Protein AF-A0A1Q8IL95-F1 (afdb_monomer)

Nearest PDB structures (foldseek):
  6jcy-assembly1_D  TM=7.043E-01  e=4.309E+00  Mycobacterium tuberculosis H37Rv
  6dkm-assembly2_D  TM=5.335E-01  e=9.445E+00  synthetic construct

Mean predicted aligned error: 9.24 Å

Foldseek 3Di:
DDPVVVVVVVVVVVQVVVQVVVLVVLVVVLVVVLCCLVVDDHDPCSVVVNVVSVVVSPPRDDPPDPVSPPDPPDD

Sequence (75 aa):
MNLKQREMRVIRSDQIRARALHDADRLREALALIADIAEGSTTANSLPNIARIARAALVGAEPADPRLSAEPAKH

Radius of gyration: 18.66 Å; Cα contacts (8 Å, |Δi|>4): 22; chains: 1; bounding box: 53×16×53 Å

pLDDT: mean 82.63, std 16.82, range [41.62, 97.31]

Structure (mmCIF, N/CA/C/O backbone):
data_AF-A0A1Q8IL95-F1
#
_entry.id   AF-A0A1Q8IL95-F1
#
loop_
_atom_site.group_PDB
_atom_site.id
_atom_site.type_symbol
_atom_site.label_atom_id
_atom_site.label_alt_id
_atom_site.label_comp_id
_atom_site.label_asym_id
_atom_site.label_entity_id
_atom_site.label_seq_id
_atom_site.pdbx_PDB_ins_code
_atom_site.Cartn_x
_atom_site.Cartn_y
_atom_site.Cartn_z
_atom_site.occupancy
_atom_site.B_iso_or_equiv
_atom_site.auth_seq_id
_atom_site.auth_comp_id
_atom_site.auth_asym_id
_atom_site.auth_atom_id
_atom_site.pdbx_PDB_model_num
ATOM 1 N N . MET A 1 1 ? 22.406 7.909 -34.163 1.00 61.16 1 MET A N 1
ATOM 2 C CA . MET A 1 1 ? 22.199 7.552 -32.738 1.00 61.16 1 MET A CA 1
ATOM 3 C C . MET A 1 1 ? 22.906 6.230 -32.464 1.00 61.16 1 MET A C 1
ATOM 5 O O . MET A 1 1 ? 22.716 5.311 -33.245 1.00 61.16 1 MET A O 1
ATOM 9 N N . ASN A 1 2 ? 23.752 6.144 -31.433 1.00 89.94 2 ASN A N 1
ATOM 10 C CA . ASN A 1 2 ? 24.610 4.976 -31.178 1.00 89.94 2 ASN A CA 1
ATOM 11 C C . ASN A 1 2 ? 23.812 3.802 -30.559 1.00 89.94 2 ASN A C 1
ATOM 13 O O . ASN A 1 2 ? 22.980 4.029 -29.678 1.00 89.94 2 ASN A O 1
ATOM 17 N N . LEU A 1 3 ? 24.075 2.562 -30.997 1.00 88.75 3 LEU A N 1
ATOM 18 C CA . LEU A 1 3 ? 23.444 1.330 -30.499 1.00 88.75 3 LEU A CA 1
ATOM 19 C C . LEU A 1 3 ? 23.578 1.185 -28.973 1.00 88.75 3 LEU A C 1
ATOM 21 O O . LEU A 1 3 ? 22.576 0.979 -28.294 1.00 88.75 3 LEU A O 1
ATOM 25 N N . LYS A 1 4 ? 24.766 1.456 -28.418 1.00 85.62 4 LYS A N 1
ATOM 26 C CA . LYS A 1 4 ? 25.013 1.394 -26.965 1.00 85.62 4 LYS A CA 1
ATOM 27 C C . LYS A 1 4 ? 24.145 2.377 -26.174 1.00 85.62 4 LYS A C 1
ATOM 29 O O . LYS A 1 4 ? 23.632 2.066 -25.105 1.00 85.62 4 LYS A O 1
ATOM 34 N N . GLN A 1 5 ? 23.941 3.583 -26.710 1.00 87.12 5 GLN A N 1
ATOM 35 C CA . GLN A 1 5 ? 23.081 4.593 -26.078 1.00 87.12 5 GLN A CA 1
ATOM 36 C C . GLN A 1 5 ? 21.605 4.187 -26.114 1.00 87.12 5 GLN A C 1
ATOM 38 O O . GLN A 1 5 ? 20.842 4.537 -25.215 1.00 87.12 5 GLN A O 1
ATOM 43 N N . ARG A 1 6 ? 21.188 3.461 -27.157 1.00 88.44 6 ARG A N 1
ATOM 44 C CA . ARG A 1 6 ? 19.838 2.903 -27.245 1.00 88.44 6 ARG A CA 1
ATOM 45 C C . ARG A 1 6 ? 19.634 1.815 -26.195 1.00 88.44 6 ARG A C 1
ATOM 47 O O . ARG A 1 6 ? 18.649 1.890 -25.472 1.00 88.44 6 ARG A O 1
ATOM 54 N N . GLU A 1 7 ? 20.568 0.877 -26.084 1.00 90.88 7 GLU A N 1
ATOM 55 C CA . GLU A 1 7 ? 20.519 -0.228 -25.116 1.00 90.88 7 GLU A CA 1
ATOM 56 C C . GLU A 1 7 ? 20.477 0.278 -23.671 1.00 90.88 7 GLU A C 1
ATOM 58 O O . GLU A 1 7 ? 19.588 -0.108 -22.917 1.00 90.88 7 GLU 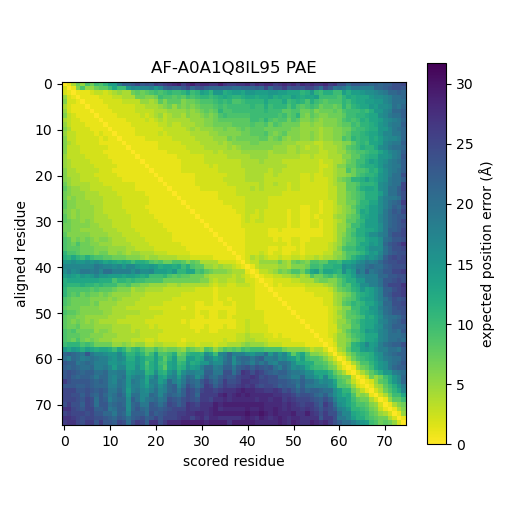A O 1
ATOM 63 N N . MET A 1 8 ? 21.343 1.232 -23.304 1.00 88.19 8 MET A N 1
ATOM 64 C CA . MET A 1 8 ? 21.328 1.826 -21.959 1.00 88.19 8 MET A CA 1
ATOM 65 C C . MET A 1 8 ? 19.988 2.486 -21.610 1.00 88.19 8 MET A C 1
ATOM 67 O O . MET A 1 8 ? 19.547 2.417 -20.465 1.00 88.19 8 MET A O 1
ATOM 71 N N . ARG A 1 9 ? 19.319 3.130 -22.578 1.00 88.50 9 ARG A N 1
ATOM 72 C CA . ARG A 1 9 ? 17.996 3.729 -22.338 1.00 88.50 9 ARG A CA 1
ATOM 73 C C . ARG A 1 9 ? 16.907 2.684 -22.147 1.00 88.50 9 ARG A C 1
ATOM 75 O O . ARG A 1 9 ? 16.036 2.906 -21.315 1.00 88.50 9 ARG A O 1
ATOM 82 N N . VAL A 1 10 ? 16.955 1.583 -22.897 1.00 90.38 10 VAL A N 1
ATOM 83 C CA . VAL A 1 10 ? 16.005 0.473 -22.733 1.00 90.38 10 VAL A CA 1
ATOM 84 C C . VAL A 1 10 ? 16.170 -0.140 -21.348 1.00 90.38 10 VAL A C 1
ATOM 86 O O . VAL A 1 10 ? 15.205 -0.164 -20.595 1.00 90.38 10 VAL A O 1
ATOM 89 N N . ILE A 1 11 ? 17.403 -0.481 -20.960 1.00 88.81 11 ILE A N 1
ATOM 90 C CA . ILE A 1 11 ? 17.704 -1.021 -19.627 1.00 88.81 11 ILE A CA 1
ATOM 91 C C . ILE A 1 11 ? 17.200 -0.067 -18.543 1.00 88.81 11 ILE A C 1
ATOM 93 O O . ILE A 1 11 ? 16.427 -0.472 -17.684 1.00 88.81 11 ILE A O 1
ATOM 97 N N . ARG A 1 12 ? 17.548 1.223 -18.612 1.00 85.56 12 ARG A N 1
ATOM 98 C CA . ARG A 1 12 ? 17.088 2.210 -17.623 1.00 85.56 12 ARG A CA 1
ATOM 99 C C . ARG A 1 12 ? 15.561 2.312 -17.558 1.00 85.56 12 ARG A C 1
ATOM 101 O O . ARG A 1 12 ? 15.005 2.438 -16.470 1.00 85.56 12 ARG A O 1
ATOM 108 N N . SER A 1 13 ? 14.885 2.279 -18.706 1.00 88.44 13 SER A N 1
ATOM 109 C CA . SER A 1 13 ? 13.421 2.298 -18.771 1.00 88.44 13 SER A CA 1
ATOM 110 C C . SER A 1 13 ? 12.819 1.067 -18.096 1.00 88.44 13 SER A C 1
ATOM 112 O O . SER A 1 13 ? 11.871 1.197 -17.323 1.00 88.44 13 SER A O 1
ATOM 114 N N . ASP A 1 14 ? 13.389 -0.111 -18.339 1.00 89.38 14 ASP A N 1
ATOM 115 C CA . ASP A 1 14 ? 12.927 -1.364 -17.745 1.00 89.38 14 ASP A CA 1
ATOM 116 C C . ASP A 1 14 ? 13.154 -1.388 -16.231 1.00 89.38 14 ASP A C 1
ATOM 118 O O . ASP A 1 14 ? 12.273 -1.816 -15.491 1.00 89.38 14 ASP A O 1
ATOM 122 N N 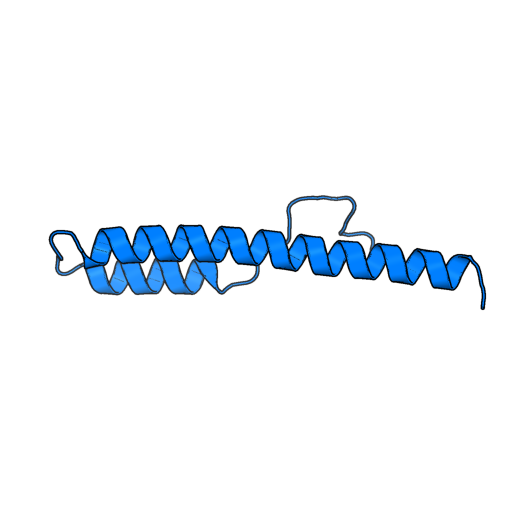. GLN A 1 15 ? 14.273 -0.841 -15.751 1.00 86.69 15 GLN A N 1
ATOM 123 C CA . GLN A 1 15 ? 14.554 -0.701 -14.319 1.00 86.69 15 GLN A CA 1
ATOM 124 C C . GLN A 1 15 ? 13.543 0.217 -13.621 1.00 86.69 15 GLN A C 1
ATOM 126 O O . GLN A 1 15 ? 12.992 -0.142 -12.580 1.00 86.69 15 GLN A O 1
ATOM 131 N N . ILE A 1 16 ? 13.255 1.385 -14.210 1.00 87.69 16 ILE A N 1
ATOM 132 C CA . ILE A 1 16 ? 12.250 2.320 -13.682 1.00 87.69 16 ILE A CA 1
ATOM 133 C C . ILE A 1 16 ? 10.872 1.657 -13.672 1.00 87.69 16 ILE A C 1
ATOM 135 O O . ILE A 1 16 ? 10.149 1.751 -12.680 1.00 87.69 16 ILE A O 1
ATOM 139 N N . ARG A 1 17 ? 10.517 0.952 -14.752 1.00 88.75 17 ARG A N 1
ATOM 140 C CA . ARG A 1 17 ? 9.244 0.236 -14.852 1.00 88.75 17 ARG A CA 1
ATOM 141 C C . ARG A 1 17 ? 9.134 -0.866 -13.801 1.00 88.75 17 ARG A C 1
ATOM 143 O O . ARG A 1 17 ? 8.109 -0.946 -13.133 1.00 88.75 17 ARG A O 1
ATOM 150 N N . ALA A 1 18 ? 10.166 -1.690 -13.640 1.00 88.38 18 ALA A N 1
ATOM 151 C CA . ALA A 1 18 ? 10.191 -2.764 -12.653 1.00 88.38 18 ALA A CA 1
ATOM 152 C C . ALA A 1 18 ? 10.046 -2.212 -11.230 1.00 88.38 18 ALA A C 1
ATOM 154 O O . ALA A 1 18 ? 9.237 -2.717 -10.454 1.00 88.38 18 ALA A O 1
ATOM 155 N N . ARG A 1 19 ? 10.755 -1.119 -10.915 1.00 86.50 19 ARG A N 1
ATOM 156 C CA . ARG A 1 19 ? 10.632 -0.428 -9.629 1.00 86.50 19 ARG A CA 1
ATOM 157 C C . ARG A 1 19 ? 9.217 0.101 -9.396 1.00 86.50 19 ARG A C 1
ATOM 159 O O . ARG A 1 19 ? 8.659 -0.132 -8.331 1.00 86.50 19 ARG A O 1
ATOM 166 N N . ALA A 1 20 ? 8.630 0.760 -10.394 1.00 88.44 20 ALA A N 1
ATOM 167 C CA . ALA A 1 20 ? 7.283 1.314 -10.298 1.00 88.44 20 ALA A CA 1
ATOM 168 C C . ALA A 1 20 ? 6.211 0.230 -10.106 1.00 88.44 20 ALA A C 1
ATOM 170 O O . ALA A 1 20 ? 5.288 0.428 -9.322 1.00 88.44 20 ALA A O 1
ATOM 171 N N . LEU A 1 21 ? 6.336 -0.912 -10.791 1.00 90.62 21 LEU A N 1
ATOM 172 C CA . LEU A 1 21 ? 5.421 -2.045 -10.620 1.00 90.62 21 LEU A CA 1
ATOM 173 C C . LEU A 1 21 ? 5.538 -2.652 -9.219 1.00 90.62 21 LEU A C 1
ATOM 175 O O . LEU A 1 21 ? 4.526 -2.815 -8.547 1.00 90.62 21 LEU A O 1
ATOM 179 N N . HIS A 1 22 ? 6.763 -2.894 -8.753 1.00 89.00 22 HIS A N 1
ATOM 180 C CA . HIS A 1 22 ? 7.014 -3.401 -7.406 1.00 89.00 22 HIS A CA 1
ATOM 181 C C . HIS A 1 22 ? 6.466 -2.464 -6.318 1.00 89.00 22 HIS A C 1
ATOM 183 O O . HIS A 1 22 ? 5.793 -2.907 -5.389 1.00 89.00 22 HIS A O 1
ATOM 189 N N . ASP A 1 23 ? 6.720 -1.158 -6.438 1.00 89.44 23 ASP A N 1
ATOM 190 C CA . ASP A 1 23 ? 6.199 -0.174 -5.489 1.00 89.44 23 ASP A CA 1
ATOM 191 C C . ASP A 1 23 ? 4.661 -0.094 -5.556 1.00 89.44 23 ASP A C 1
ATOM 193 O O . ASP A 1 23 ? 4.016 0.008 -4.515 1.00 89.44 23 ASP A O 1
ATOM 197 N N . ALA A 1 24 ? 4.054 -0.207 -6.744 1.00 91.31 24 ALA A N 1
ATOM 198 C CA . ALA A 1 24 ? 2.599 -0.232 -6.894 1.00 91.31 24 ALA A CA 1
ATOM 199 C C . ALA A 1 24 ? 1.958 -1.457 -6.226 1.00 91.31 24 ALA A C 1
ATOM 201 O O . ALA A 1 24 ? 0.947 -1.305 -5.541 1.00 91.31 24 ALA A O 1
ATOM 202 N N . ASP A 1 25 ? 2.533 -2.648 -6.392 1.00 91.50 25 ASP A N 1
ATOM 203 C CA . ASP A 1 25 ? 2.010 -3.873 -5.778 1.00 91.50 25 ASP A CA 1
ATOM 204 C C . ASP A 1 25 ? 2.124 -3.816 -4.250 1.00 91.50 25 ASP A C 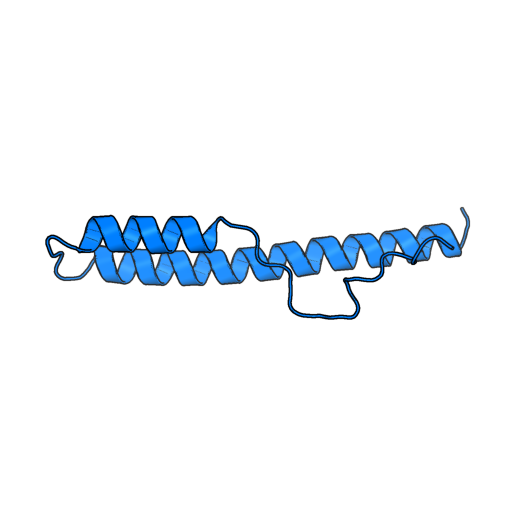1
ATOM 206 O O . ASP A 1 25 ? 1.126 -4.015 -3.556 1.00 91.50 25 ASP A O 1
ATOM 210 N N . ARG A 1 26 ? 3.276 -3.378 -3.721 1.00 90.12 26 ARG A N 1
ATOM 211 C CA . ARG A 1 26 ? 3.457 -3.147 -2.277 1.00 90.12 26 ARG A CA 1
ATOM 212 C C . ARG A 1 26 ? 2.430 -2.161 -1.712 1.00 90.12 26 ARG A C 1
ATOM 214 O O . ARG A 1 26 ? 1.896 -2.368 -0.623 1.00 90.12 26 ARG A O 1
ATOM 221 N N . LEU A 1 27 ? 2.165 -1.063 -2.423 1.00 93.94 27 LEU A N 1
ATOM 222 C CA . LEU A 1 27 ? 1.195 -0.055 -1.987 1.00 93.94 27 LEU A CA 1
ATOM 223 C C . LEU A 1 27 ? -0.242 -0.588 -2.013 1.00 93.94 27 LEU A C 1
ATOM 225 O O . LEU A 1 27 ? -1.019 -0.256 -1.119 1.00 93.94 27 LEU A O 1
ATOM 229 N N . ARG A 1 28 ? -0.596 -1.428 -2.995 1.00 96.00 28 ARG A N 1
ATOM 230 C CA . ARG A 1 28 ? -1.911 -2.087 -3.047 1.00 96.00 28 ARG A CA 1
ATOM 231 C C . ARG A 1 28 ? -2.110 -3.039 -1.875 1.00 96.00 28 ARG A C 1
ATOM 233 O O . ARG A 1 28 ? -3.159 -2.986 -1.242 1.00 96.00 28 ARG A O 1
ATOM 240 N N . GLU A 1 29 ? -1.110 -3.855 -1.554 1.00 95.50 29 GLU A N 1
ATOM 241 C CA . GLU A 1 29 ? -1.159 -4.757 -0.397 1.00 95.50 29 GLU A CA 1
ATOM 242 C C . GLU A 1 29 ? -1.301 -3.984 0.917 1.00 95.50 29 GLU A C 1
ATOM 244 O O . GLU A 1 29 ? -2.152 -4.299 1.748 1.00 95.50 29 GLU A O 1
ATOM 249 N N . ALA A 1 30 ? -0.514 -2.921 1.091 1.00 96.19 30 ALA A N 1
ATOM 250 C CA . ALA A 1 30 ? -0.615 -2.065 2.266 1.00 96.19 30 ALA A CA 1
ATOM 251 C C . ALA A 1 30 ? -1.998 -1.413 2.393 1.00 96.19 30 ALA A C 1
ATOM 253 O O . ALA A 1 30 ? -2.535 -1.338 3.498 1.00 96.19 30 ALA A O 1
ATOM 254 N N . LEU A 1 31 ? -2.582 -0.962 1.279 1.00 97.25 31 LEU A N 1
ATOM 255 C CA . LEU A 1 31 ? -3.923 -0.386 1.271 1.00 97.25 31 LEU A CA 1
ATOM 256 C C . LEU A 1 31 ? -4.985 -1.423 1.645 1.00 97.25 31 LEU A C 1
ATOM 258 O O . LEU A 1 31 ? -5.857 -1.102 2.445 1.00 97.25 31 LEU A O 1
ATOM 262 N N . ALA A 1 32 ? -4.886 -2.649 1.124 1.00 97.31 32 ALA A N 1
ATOM 263 C CA . ALA A 1 32 ? -5.792 -3.738 1.484 1.00 97.31 32 ALA A CA 1
ATOM 264 C C . ALA A 1 32 ? -5.751 -4.016 2.996 1.00 97.31 32 ALA A C 1
ATOM 266 O O . ALA A 1 32 ? -6.786 -4.008 3.650 1.00 97.31 32 ALA A O 1
ATOM 267 N N . LEU A 1 33 ? -4.554 -4.120 3.584 1.00 96.38 33 LEU A N 1
ATOM 268 C CA . LEU A 1 33 ? -4.400 -4.312 5.032 1.00 96.38 33 LEU A CA 1
ATOM 269 C C . LEU A 1 33 ? -4.960 -3.143 5.855 1.00 96.38 33 LEU A C 1
ATOM 271 O O . LEU A 1 33 ? -5.515 -3.345 6.933 1.00 96.38 33 LEU A O 1
ATOM 275 N N . ILE A 1 34 ? -4.785 -1.908 5.382 1.00 96.88 34 ILE A N 1
ATOM 276 C CA . ILE A 1 34 ? -5.348 -0.726 6.043 1.00 96.88 34 ILE A CA 1
ATOM 277 C C . ILE A 1 34 ? -6.878 -0.758 5.983 1.00 96.88 34 ILE A C 1
ATOM 279 O O . ILE A 1 34 ? -7.511 -0.481 7.001 1.00 96.88 34 ILE A O 1
ATOM 283 N N . ALA A 1 35 ? -7.452 -1.100 4.826 1.00 97.12 35 ALA A N 1
ATOM 284 C CA . ALA A 1 35 ? -8.894 -1.227 4.643 1.00 97.12 35 ALA A CA 1
ATOM 285 C C . ALA A 1 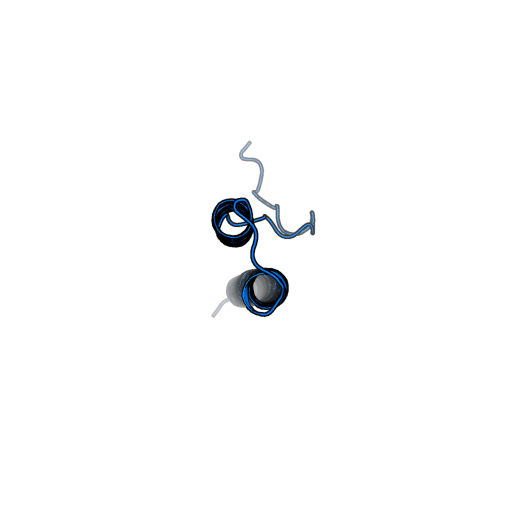35 ? -9.467 -2.312 5.562 1.00 97.12 35 ALA A C 1
ATOM 287 O O . ALA A 1 35 ? -10.382 -2.022 6.325 1.00 97.12 35 ALA A O 1
ATOM 288 N N . ASP A 1 36 ? -8.840 -3.490 5.617 1.00 95.81 36 ASP A N 1
ATOM 289 C CA . ASP A 1 36 ? -9.248 -4.586 6.503 1.00 95.81 36 ASP A CA 1
ATOM 290 C C . ASP A 1 36 ? -9.281 -4.156 7.983 1.00 95.81 36 ASP A C 1
ATOM 292 O O . ASP A 1 36 ? -10.211 -4.484 8.724 1.00 95.81 36 ASP A O 1
ATOM 296 N N . ILE A 1 37 ? -8.283 -3.384 8.436 1.00 95.69 37 ILE A N 1
ATOM 297 C CA . ILE A 1 37 ? -8.237 -2.867 9.816 1.00 95.69 37 ILE A CA 1
ATOM 298 C C . ILE A 1 37 ? -9.311 -1.798 10.057 1.00 95.69 37 ILE A C 1
ATOM 300 O O . IL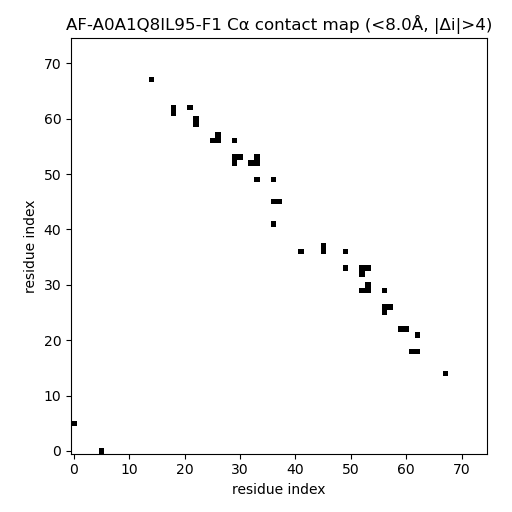E A 1 37 ? -9.839 -1.707 11.169 1.00 95.69 37 ILE A O 1
ATOM 304 N N . ALA A 1 38 ? -9.580 -0.953 9.061 1.00 94.62 38 ALA A N 1
ATOM 305 C CA . ALA A 1 38 ? -10.499 0.175 9.175 1.00 94.62 38 ALA A CA 1
ATOM 306 C C . ALA A 1 38 ? -11.974 -0.241 9.074 1.00 94.62 38 ALA A C 1
ATOM 308 O O . ALA A 1 38 ? -12.811 0.341 9.760 1.00 94.62 38 ALA A O 1
ATOM 309 N N . GLU A 1 39 ? -12.285 -1.232 8.240 1.00 94.75 39 GLU A N 1
ATOM 310 C CA . GLU A 1 39 ? -13.637 -1.764 8.034 1.00 94.75 39 GLU A CA 1
ATOM 311 C C . GLU A 1 39 ? -14.020 -2.814 9.088 1.00 94.75 39 GLU A C 1
ATOM 313 O O . GLU A 1 39 ? -15.203 -3.042 9.345 1.00 94.75 39 GLU A O 1
ATOM 318 N N . GLY A 1 40 ? -13.029 -3.442 9.728 1.00 89.44 40 GLY A N 1
ATOM 319 C CA . GLY A 1 40 ? -13.234 -4.362 10.842 1.00 89.44 40 GLY A CA 1
ATOM 320 C C . GLY A 1 40 ? -13.586 -3.676 12.171 1.00 89.44 40 GLY A C 1
ATOM 321 O O . GLY A 1 40 ? -13.821 -2.473 12.271 1.00 89.44 40 GLY A O 1
ATOM 322 N N . SER A 1 41 ? -13.583 -4.459 13.255 1.00 84.19 41 SER A N 1
ATOM 323 C CA . SER A 1 41 ? -13.762 -3.916 14.607 1.00 84.19 41 SER A CA 1
ATOM 324 C C . SER A 1 41 ? -12.517 -3.140 15.032 1.00 84.19 41 SER A C 1
ATOM 326 O O . SER A 1 41 ? -11.496 -3.726 15.405 1.00 84.19 41 SER A O 1
ATOM 328 N N . THR A 1 42 ? -12.602 -1.813 15.025 1.00 85.69 42 THR A N 1
ATOM 329 C CA . THR A 1 42 ? -11.485 -0.966 15.439 1.00 85.69 42 THR A CA 1
ATOM 330 C C . THR A 1 42 ? -11.210 -1.097 16.936 1.00 85.69 42 THR A C 1
ATOM 332 O O . THR A 1 42 ? -12.124 -1.070 17.758 1.00 85.69 42 THR A O 1
ATOM 335 N N . THR A 1 43 ? -9.934 -1.194 17.297 1.00 90.81 43 THR A N 1
ATOM 336 C CA . THR A 1 43 ? -9.455 -1.171 18.685 1.00 90.81 43 THR A CA 1
ATOM 337 C C . THR A 1 43 ? -8.616 0.083 18.921 1.00 90.81 43 THR A C 1
ATOM 339 O O . THR A 1 43 ? -8.249 0.781 17.973 1.00 90.81 43 THR A O 1
ATOM 342 N N . ALA A 1 44 ? -8.218 0.339 20.171 1.00 91.75 44 ALA A N 1
ATOM 343 C CA . ALA A 1 44 ? -7.284 1.421 20.500 1.00 91.75 44 ALA A CA 1
ATOM 344 C C . ALA A 1 44 ? -5.961 1.359 19.699 1.00 91.75 44 ALA A C 1
ATOM 346 O O . ALA A 1 44 ? -5.302 2.379 19.509 1.00 91.75 44 ALA A O 1
ATOM 347 N N . ASN A 1 45 ? -5.593 0.179 19.181 1.00 93.25 45 ASN A N 1
ATOM 348 C CA . ASN A 1 45 ? -4.364 -0.038 18.418 1.00 93.25 45 ASN A CA 1
ATOM 349 C C . ASN A 1 45 ? -4.546 0.073 16.896 1.00 93.25 45 ASN A C 1
ATOM 351 O O . ASN A 1 45 ? -3.552 0.036 16.168 1.00 93.25 45 ASN A O 1
ATOM 355 N N . SER A 1 46 ? -5.775 0.224 16.391 1.00 94.38 46 SER A N 1
ATOM 356 C CA . SER A 1 46 ? -6.036 0.267 14.946 1.00 94.38 46 SER A CA 1
ATOM 357 C C . SER A 1 46 ? -5.329 1.441 14.265 1.00 94.38 46 SER A C 1
ATOM 359 O O . SER A 1 46 ? -4.612 1.230 13.289 1.00 94.38 46 SER A O 1
ATOM 361 N N . LEU A 1 47 ? -5.432 2.659 14.810 1.00 94.88 47 LEU A N 1
ATOM 362 C CA . LEU A 1 47 ? -4.773 3.842 14.236 1.00 94.88 47 LEU A CA 1
ATOM 363 C C . LEU A 1 47 ? -3.231 3.750 14.259 1.00 94.88 47 LEU A C 1
ATOM 365 O O . LEU A 1 47 ? -2.618 3.964 13.209 1.00 94.88 47 LEU A O 1
ATOM 369 N N . PRO A 1 48 ? -2.571 3.378 15.380 1.00 96.25 48 PRO A N 1
ATOM 370 C CA . PRO A 1 48 ? -1.129 3.120 15.383 1.00 96.25 48 PRO A CA 1
ATOM 371 C C . PRO A 1 48 ? -0.689 2.063 14.362 1.00 96.25 48 PRO A C 1
ATOM 373 O O . PRO A 1 48 ? 0.339 2.235 13.700 1.00 96.25 48 PRO A O 1
ATOM 376 N N . ASN A 1 49 ? -1.465 0.987 14.206 1.00 95.56 49 ASN A N 1
ATOM 377 C CA . ASN A 1 49 ? -1.166 -0.078 13.252 1.00 95.56 49 ASN A CA 1
ATOM 378 C C . ASN A 1 49 ? -1.288 0.395 11.802 1.00 95.56 49 ASN A C 1
ATOM 380 O O . ASN A 1 49 ? -0.365 0.159 11.023 1.00 95.56 49 ASN A O 1
ATOM 384 N N . ILE A 1 50 ? -2.353 1.125 11.463 1.00 96.31 50 ILE A N 1
ATOM 385 C CA . ILE A 1 50 ? -2.529 1.750 10.143 1.00 96.31 50 ILE A CA 1
ATOM 386 C C . ILE A 1 50 ? -1.346 2.674 9.832 1.00 96.31 50 ILE A C 1
ATOM 388 O O . ILE A 1 50 ? -0.718 2.548 8.781 1.00 96.31 50 ILE A O 1
ATOM 392 N N . ALA A 1 51 ? -0.968 3.549 10.769 1.00 95.06 51 ALA A N 1
ATOM 393 C CA . ALA A 1 51 ? 0.160 4.460 10.582 1.00 95.06 51 ALA A CA 1
ATOM 394 C C . ALA A 1 51 ? 1.494 3.714 10.392 1.00 95.06 51 ALA A C 1
ATOM 396 O O . ALA A 1 51 ? 2.342 4.126 9.599 1.00 95.06 51 ALA A O 1
ATOM 397 N N . ARG A 1 52 ? 1.703 2.604 11.111 1.00 94.88 52 ARG A N 1
ATOM 398 C CA . ARG A 1 52 ? 2.885 1.745 10.947 1.00 94.88 52 ARG A CA 1
ATOM 399 C C . ARG A 1 52 ? 2.926 1.103 9.558 1.00 94.88 52 ARG A 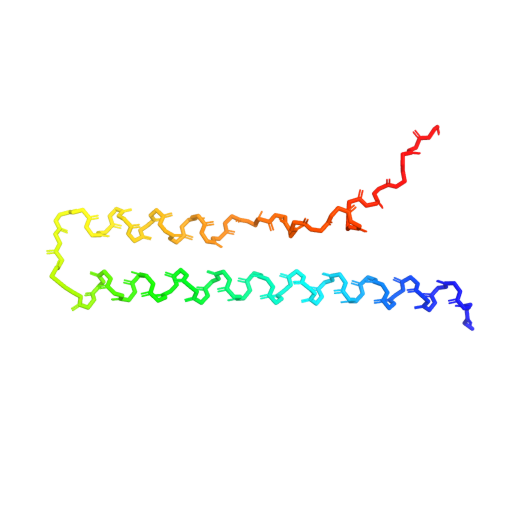C 1
ATOM 401 O O . ARG A 1 52 ? 3.978 1.157 8.927 1.00 94.88 52 ARG A O 1
ATOM 408 N N . ILE A 1 53 ? 1.811 0.544 9.090 1.00 95.00 53 ILE A N 1
ATOM 409 C CA . ILE A 1 53 ? 1.702 -0.089 7.767 1.00 95.00 53 ILE A CA 1
ATOM 410 C C . ILE A 1 53 ? 1.943 0.944 6.663 1.00 95.00 53 ILE A C 1
ATOM 412 O O . ILE A 1 53 ? 2.797 0.728 5.806 1.00 95.00 53 ILE A O 1
ATOM 416 N N . ALA A 1 54 ? 1.284 2.104 6.734 1.00 93.94 54 ALA A N 1
ATOM 417 C CA . ALA A 1 54 ? 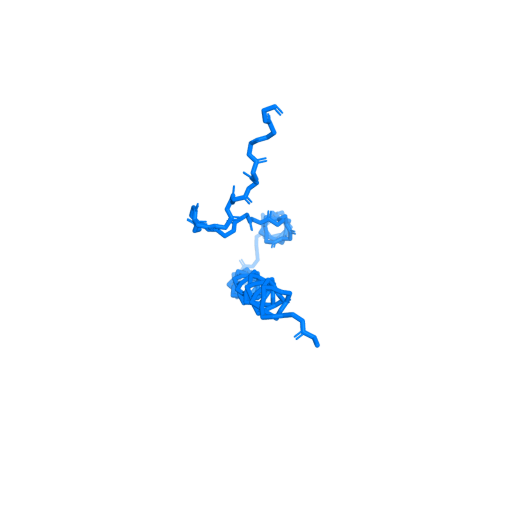1.448 3.177 5.757 1.00 93.94 54 ALA A CA 1
ATOM 418 C C . ALA A 1 54 ? 2.905 3.658 5.661 1.00 93.94 54 ALA A C 1
ATOM 420 O O . ALA A 1 54 ? 3.452 3.774 4.567 1.00 93.94 54 ALA A O 1
ATOM 421 N N . ARG A 1 55 ? 3.575 3.883 6.801 1.00 91.50 55 ARG A N 1
ATOM 422 C CA . ARG A 1 55 ? 4.994 4.281 6.808 1.00 91.50 55 ARG A CA 1
ATOM 423 C C . ARG A 1 55 ? 5.889 3.223 6.175 1.00 91.50 55 ARG A C 1
ATOM 425 O O . ARG A 1 55 ? 6.716 3.567 5.339 1.00 91.50 55 ARG A O 1
ATOM 432 N N . ALA A 1 56 ? 5.709 1.955 6.540 1.00 90.75 56 ALA A N 1
ATOM 433 C CA . ALA A 1 56 ? 6.497 0.863 5.974 1.00 90.75 56 ALA A CA 1
ATOM 434 C C . ALA A 1 56 ? 6.295 0.739 4.454 1.00 90.75 56 ALA A C 1
ATOM 436 O O . ALA A 1 56 ? 7.250 0.498 3.725 1.00 90.75 56 ALA A O 1
ATOM 437 N N . ALA A 1 57 ? 5.074 0.970 3.970 1.00 90.69 57 ALA A N 1
ATOM 438 C CA . ALA A 1 57 ? 4.755 0.916 2.550 1.00 90.69 57 ALA A CA 1
ATOM 439 C C . ALA A 1 57 ? 5.322 2.096 1.743 1.00 90.69 57 ALA A C 1
ATOM 441 O O . ALA A 1 57 ? 5.564 1.942 0.548 1.00 90.69 57 ALA A O 1
ATOM 442 N N . LEU A 1 58 ? 5.548 3.256 2.367 1.00 85.88 58 LEU A N 1
ATOM 443 C CA . LEU A 1 58 ? 6.083 4.455 1.709 1.00 85.88 58 LEU A CA 1
ATOM 444 C C . LEU A 1 58 ? 7.616 4.514 1.687 1.00 85.88 58 LEU A C 1
ATOM 446 O O . LEU A 1 58 ? 8.182 5.146 0.795 1.00 85.88 58 LEU A O 1
ATOM 450 N N . VAL A 1 59 ? 8.302 3.866 2.633 1.00 84.94 59 VAL A N 1
ATOM 451 C CA . VAL A 1 59 ? 9.768 3.774 2.605 1.00 84.94 59 VAL A CA 1
ATOM 452 C C . VAL A 1 59 ? 10.164 2.864 1.443 1.00 84.94 59 VAL A C 1
ATOM 454 O O . VAL A 1 59 ? 9.817 1.686 1.415 1.00 84.94 59 VAL A O 1
ATOM 457 N N . GLY A 1 60 ? 10.849 3.430 0.447 1.00 66.44 60 GLY A N 1
ATOM 458 C CA . GLY A 1 60 ? 11.214 2.716 -0.771 1.00 66.44 60 GLY A CA 1
ATOM 459 C C . GLY A 1 60 ? 12.066 1.484 -0.472 1.00 66.44 60 GLY A C 1
ATOM 460 O O . GLY A 1 60 ? 13.234 1.625 -0.126 1.00 66.44 60 GLY A O 1
ATOM 461 N N . ALA A 1 61 ? 11.502 0.292 -0.660 1.00 62.47 61 ALA A N 1
ATOM 462 C CA . ALA A 1 61 ? 12.260 -0.952 -0.649 1.00 62.47 61 ALA A CA 1
ATOM 463 C C . ALA A 1 61 ? 12.980 -1.127 -1.992 1.00 62.47 61 ALA A C 1
ATOM 465 O O . ALA A 1 61 ? 12.406 -0.875 -3.057 1.00 62.47 61 ALA A O 1
ATOM 466 N N . GLU A 1 62 ? 14.247 -1.522 -1.946 1.00 57.94 62 GLU A N 1
ATOM 467 C CA . GLU A 1 62 ? 14.996 -1.879 -3.145 1.00 57.94 62 GLU A CA 1
ATOM 468 C C . GLU A 1 62 ? 14.433 -3.200 -3.705 1.00 57.94 62 GLU A C 1
ATOM 470 O O . GLU A 1 62 ? 14.228 -4.142 -2.935 1.00 57.94 62 GLU A O 1
ATOM 475 N N . PRO A 1 63 ? 14.099 -3.284 -5.007 1.00 56.97 63 PRO A N 1
ATOM 476 C CA . PRO A 1 63 ? 13.635 -4.532 -5.598 1.00 56.97 63 PRO A CA 1
ATOM 477 C C . PRO A 1 63 ? 14.740 -5.588 -5.482 1.00 56.97 63 PRO A C 1
ATOM 479 O O . PRO A 1 63 ? 15.893 -5.317 -5.800 1.00 56.97 63 PRO A O 1
ATOM 482 N N . ALA A 1 64 ? 14.380 -6.794 -5.043 1.00 54.91 64 ALA A N 1
ATOM 483 C CA . ALA A 1 64 ? 15.311 -7.8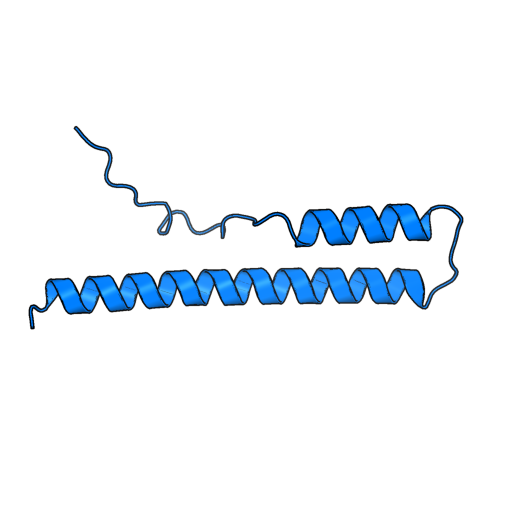56 -4.653 1.00 54.91 64 ALA A CA 1
ATOM 484 C C . ALA A 1 64 ? 16.167 -8.460 -5.791 1.00 54.91 64 ALA A C 1
ATOM 486 O O . ALA A 1 64 ? 16.771 -9.507 -5.579 1.00 54.91 64 ALA A O 1
ATOM 487 N N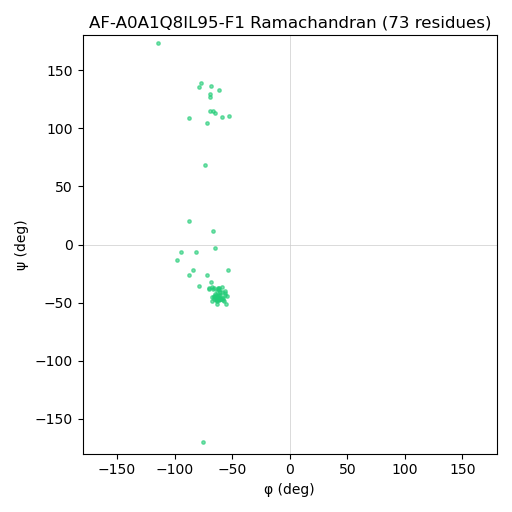 . ASP A 1 65 ? 16.219 -7.870 -6.992 1.00 51.84 65 ASP A N 1
ATOM 488 C CA . ASP A 1 65 ? 17.015 -8.421 -8.095 1.00 51.84 65 ASP A CA 1
ATOM 489 C C . ASP A 1 65 ? 18.471 -7.903 -8.039 1.00 51.84 65 ASP A C 1
ATOM 491 O O . ASP A 1 65 ? 18.722 -6.743 -8.379 1.00 51.84 65 ASP A O 1
ATOM 495 N N . PRO A 1 66 ? 19.461 -8.747 -7.682 1.00 48.25 66 PRO A N 1
ATOM 496 C CA . PRO A 1 66 ? 20.879 -8.373 -7.639 1.00 48.25 66 PRO A CA 1
ATOM 497 C C . PRO A 1 66 ? 21.488 -8.026 -9.011 1.00 48.25 66 PRO A C 1
ATOM 499 O O . PRO A 1 66 ? 22.647 -7.628 -9.091 1.00 48.25 66 PRO A O 1
ATOM 502 N N . ARG A 1 67 ? 20.736 -8.138 -10.115 1.00 53.88 67 ARG A N 1
ATOM 503 C CA . ARG A 1 67 ? 21.142 -7.617 -11.436 1.00 53.88 67 ARG A CA 1
ATOM 504 C C . ARG A 1 67 ? 20.884 -6.111 -11.595 1.00 53.88 67 ARG A C 1
ATOM 506 O O . ARG A 1 67 ? 21.286 -5.530 -12.602 1.00 53.88 67 ARG A O 1
ATOM 513 N N . LEU A 1 68 ? 20.219 -5.477 -10.623 1.00 52.53 68 LEU A N 1
ATOM 514 C CA . LEU A 1 68 ? 19.878 -4.048 -10.605 1.00 52.53 68 LEU A CA 1
ATOM 515 C C . LEU A 1 68 ? 20.855 -3.190 -9.786 1.00 52.53 68 LEU A C 1
ATOM 517 O O . LEU A 1 68 ? 20.863 -1.974 -9.954 1.00 52.53 68 LEU A O 1
ATOM 521 N N . SER A 1 69 ? 21.714 -3.803 -8.968 1.00 51.09 69 SER A N 1
ATOM 522 C CA . SER A 1 69 ? 22.733 -3.140 -8.140 1.00 51.09 69 SER A CA 1
ATOM 523 C C . SER A 1 69 ? 24.064 -2.910 -8.873 1.00 51.09 69 SER A C 1
ATOM 525 O O . SER A 1 69 ? 25.105 -2.754 -8.239 1.00 51.09 69 SER A O 1
ATOM 527 N N . ALA A 1 70 ? 24.061 -2.920 -10.211 1.00 47.16 70 ALA A N 1
ATOM 528 C CA . ALA A 1 70 ? 25.251 -2.691 -11.026 1.00 47.16 70 ALA A CA 1
ATOM 529 C C . ALA A 1 70 ? 25.670 -1.208 -11.008 1.00 47.16 70 ALA A C 1
ATOM 531 O O . ALA A 1 70 ? 25.593 -0.507 -12.017 1.00 47.16 70 ALA A O 1
ATOM 532 N N . GLU A 1 71 ? 26.145 -0.726 -9.861 1.00 48.91 71 GLU A N 1
ATOM 533 C CA . GLU A 1 71 ? 27.146 0.331 -9.870 1.00 48.91 71 GLU A CA 1
ATOM 534 C C . GLU A 1 71 ? 28.457 -0.266 -10.405 1.00 48.91 71 GLU A C 1
ATOM 536 O O . GLU A 1 71 ? 28.918 -1.294 -9.898 1.00 48.91 71 GLU A O 1
ATOM 541 N N . PRO A 1 72 ? 29.098 0.329 -11.427 1.00 43.62 72 PRO A N 1
ATOM 542 C CA . PRO A 1 72 ? 30.465 -0.035 -11.741 1.00 43.62 72 PRO A CA 1
ATOM 543 C C . PRO A 1 72 ? 31.337 0.428 -10.573 1.00 43.62 72 PRO A C 1
ATOM 545 O O . PRO A 1 72 ? 31.460 1.629 -10.319 1.00 43.62 72 PRO A O 1
ATOM 548 N N . ALA A 1 73 ? 31.937 -0.530 -9.866 1.00 50.28 73 ALA A N 1
ATOM 549 C CA . ALA A 1 73 ? 32.987 -0.260 -8.898 1.00 50.28 73 ALA A CA 1
ATOM 550 C C . ALA A 1 73 ? 34.070 0.584 -9.586 1.00 50.28 73 ALA A C 1
ATOM 552 O O . ALA A 1 73 ? 34.753 0.119 -10.501 1.00 50.28 73 ALA A O 1
ATOM 553 N N . LYS A 1 74 ? 34.185 1.848 -9.176 1.00 47.06 74 LYS A N 1
ATOM 554 C CA . LYS A 1 74 ? 35.272 2.729 -9.598 1.00 47.06 74 LYS A CA 1
ATOM 555 C C . LYS A 1 74 ? 36.575 2.145 -9.038 1.00 47.06 74 LYS A C 1
ATOM 557 O O . LYS A 1 74 ? 36.716 2.067 -7.820 1.00 47.06 74 LYS A O 1
ATOM 562 N N . HIS A 1 75 ? 37.450 1.670 -9.926 1.00 41.62 75 HIS A N 1
ATOM 563 C CA . HIS A 1 75 ? 38.885 1.525 -9.659 1.00 41.62 75 HIS A CA 1
ATOM 564 C C . HIS A 1 75 ? 39.552 2.897 -9.748 1.00 41.62 75 HIS A C 1
ATOM 566 O O . HIS A 1 75 ? 39.106 3.699 -10.604 1.00 41.62 75 HIS A O 1
#

Secondary structure (DSSP, 8-state):
--HHHHHHHHHHHHHHHHHHHHHHHHHHHHHHHHHHHHHS---TTHHHHHHHHHHHHHS-PPPS-TTS-------

Solvent-accessible surface area (backbone atoms only — not comparable to full-atom values): 4572 Å² total; per-residue (Å²): 135,59,70,70,65,50,52,53,49,51,53,53,50,50,52,54,48,52,50,52,51,54,53,49,53,48,40,50,53,43,48,52,57,39,47,56,47,68,76,44,89,69,53,95,58,37,64,62,49,41,54,51,45,55,51,60,52,66,54,84,74,78,74,90,53,81,85,73,69,73,68,80,81,83,128